Protein AF-A0A1S8C861-F1 (afdb_monomer_lite)

Sequence (171 aa):
MNSTSTRAERRAQRLEDPRFEWARTPAARRRLVAAMVVLLVAETACLVALETAPLAAVIAFGVIAVLFVFCLGSLKAGTSGVEELPAEVLDERQWQVRGEAYARAYRIGFGLLTALLALVALWLVLDWPNRARGWSPPRCCCPSTSGSCCRRWSPPARARCERRRCDQRPV

Structure (mmCIF, N/CA/C/O backbone):
data_AF-A0A1S8C861-F1
#
_entry.id   AF-A0A1S8C861-F1
#
loop_
_atom_site.group_PDB
_atom_site.id
_atom_site.type_symbol
_atom_site.label_atom_id
_atom_site.label_alt_id
_atom_site.label_comp_id
_atom_site.label_asym_id
_atom_site.label_entity_id
_atom_site.label_seq_id
_atom_site.pdbx_PDB_ins_code
_atom_site.Cartn_x
_atom_site.Cartn_y
_atom_site.Cartn_z
_atom_site.occupancy
_atom_site.B_iso_or_equiv
_atom_site.auth_seq_id
_atom_site.auth_comp_id
_atom_site.auth_asym_id
_atom_site.auth_atom_id
_atom_site.pdbx_PDB_model_num
ATOM 1 N N . MET A 1 1 ? -2.277 -3.754 43.650 1.00 44.94 1 MET A N 1
ATOM 2 C CA . MET A 1 1 ? -3.317 -2.733 43.395 1.00 44.94 1 MET A CA 1
ATOM 3 C C . MET A 1 1 ? -2.867 -1.801 42.266 1.00 44.94 1 MET A C 1
ATOM 5 O O . MET A 1 1 ? -1.964 -1.002 42.451 1.00 44.94 1 MET A O 1
ATOM 9 N N . ASN A 1 2 ? -3.471 -1.995 41.089 1.00 51.78 2 ASN A N 1
ATOM 10 C CA . ASN A 1 2 ? -3.958 -0.986 40.128 1.00 51.78 2 ASN A CA 1
ATOM 11 C C . ASN A 1 2 ? -3.010 0.036 39.457 1.00 51.78 2 ASN A C 1
ATOM 13 O O . ASN A 1 2 ? -3.432 1.155 39.185 1.00 51.78 2 ASN A O 1
ATOM 17 N N . SER A 1 3 ? -1.781 -0.321 39.072 1.00 56.06 3 SER A N 1
ATOM 18 C CA . SER A 1 3 ? -1.013 0.526 38.131 1.00 56.06 3 SER A CA 1
ATOM 19 C C . SER A 1 3 ? -1.413 0.317 36.658 1.00 56.06 3 SER A C 1
ATOM 21 O O . SER A 1 3 ? -1.314 1.245 35.855 1.00 56.06 3 SER A O 1
ATOM 23 N N . THR A 1 4 ? -1.920 -0.867 36.295 1.00 56.06 4 THR A N 1
ATOM 24 C CA . THR A 1 4 ? -2.295 -1.244 34.919 1.00 56.06 4 THR A CA 1
ATOM 25 C C . THR A 1 4 ? -3.510 -0.483 34.383 1.00 56.06 4 THR A C 1
ATOM 27 O O . THR A 1 4 ? -3.489 -0.085 33.216 1.00 56.06 4 THR A O 1
ATOM 30 N N . SER A 1 5 ? -4.524 -0.204 35.218 1.00 63.94 5 SER A N 1
ATOM 31 C CA . SER A 1 5 ? -5.736 0.511 34.779 1.00 63.94 5 SER A CA 1
ATOM 32 C C . SER A 1 5 ? -5.399 1.917 34.275 1.00 63.94 5 SER A C 1
ATOM 34 O O . SER A 1 5 ? -5.725 2.261 33.147 1.00 63.94 5 SER A O 1
ATOM 36 N N . THR A 1 6 ? -4.585 2.678 35.013 1.00 70.69 6 THR A N 1
ATOM 37 C CA . THR A 1 6 ? -4.249 4.071 34.653 1.00 70.69 6 THR A CA 1
ATOM 38 C C . THR A 1 6 ? -3.449 4.243 33.352 1.00 70.69 6 THR A C 1
ATOM 40 O O . THR A 1 6 ? -3.400 5.352 32.810 1.00 70.69 6 THR A O 1
ATOM 43 N N . ARG A 1 7 ? -2.785 3.196 32.839 1.00 71.81 7 ARG A N 1
ATOM 44 C CA . ARG A 1 7 ? -2.044 3.244 31.561 1.00 71.81 7 ARG A CA 1
ATOM 45 C C . ARG A 1 7 ? -2.919 2.814 30.386 1.00 71.81 7 ARG A C 1
ATOM 47 O O . ARG A 1 7 ? -2.848 3.442 29.331 1.00 71.81 7 ARG A O 1
ATOM 54 N N . ALA A 1 8 ? -3.739 1.782 30.583 1.00 68.62 8 ALA A N 1
ATOM 55 C CA . ALA A 1 8 ? -4.726 1.338 29.604 1.00 68.62 8 ALA A CA 1
ATOM 56 C C . ALA A 1 8 ? -5.785 2.425 29.361 1.00 68.62 8 ALA A C 1
ATOM 58 O O . ALA A 1 8 ? -6.092 2.745 28.219 1.00 68.62 8 ALA A O 1
ATOM 59 N N . GLU A 1 9 ? -6.239 3.082 30.423 1.00 71.62 9 GLU A N 1
ATOM 60 C CA . GLU A 1 9 ? -7.269 4.123 30.389 1.00 71.62 9 GLU A CA 1
ATOM 61 C C . GLU A 1 9 ? -6.763 5.419 29.733 1.00 71.62 9 GLU A C 1
ATOM 63 O O . GLU A 1 9 ? -7.438 6.001 28.888 1.00 71.62 9 GLU A O 1
ATOM 68 N N . ARG A 1 10 ? -5.498 5.800 29.977 1.00 72.75 10 ARG A N 1
ATOM 69 C CA . ARG A 1 10 ? -4.833 6.891 29.234 1.00 72.75 10 ARG A CA 1
ATOM 70 C C . ARG A 1 10 ? -4.643 6.587 27.745 1.00 72.75 10 ARG A C 1
ATOM 72 O O . ARG A 1 10 ? -4.644 7.508 26.931 1.00 72.75 10 ARG A O 1
ATOM 79 N N . ARG A 1 11 ? -4.461 5.316 27.371 1.00 69.44 11 ARG A N 1
ATOM 80 C CA . ARG A 1 11 ? -4.417 4.899 25.959 1.00 69.44 11 ARG A CA 1
ATOM 81 C C . ARG A 1 11 ? -5.806 4.878 25.331 1.00 69.44 11 ARG A C 1
ATOM 83 O O . ARG A 1 11 ? -5.931 5.333 24.200 1.00 69.44 11 ARG A O 1
ATOM 90 N N . ALA A 1 12 ? -6.824 4.425 26.060 1.00 68.25 12 ALA A N 1
ATOM 91 C CA . ALA A 1 12 ? -8.214 4.475 25.618 1.00 68.25 12 ALA A CA 1
ATOM 92 C C . ALA A 1 12 ? -8.655 5.923 25.344 1.00 68.25 12 ALA A C 1
ATOM 94 O O . ALA A 1 12 ? -9.187 6.199 24.276 1.00 68.25 12 ALA A O 1
ATOM 95 N N . GLN A 1 13 ? -8.292 6.871 26.215 1.00 69.44 13 GLN A N 1
ATOM 96 C CA . GLN A 1 13 ? -8.557 8.299 25.992 1.00 69.44 13 GLN A CA 1
ATOM 97 C C . GLN A 1 13 ? -7.834 8.873 24.762 1.00 69.44 13 GLN A C 1
ATOM 99 O O . GLN A 1 13 ? -8.406 9.682 24.041 1.00 69.44 13 GLN A O 1
ATOM 104 N N . ARG A 1 14 ? -6.596 8.444 24.464 1.00 67.94 14 ARG A N 1
ATOM 105 C CA . ARG A 1 14 ? -5.929 8.822 23.197 1.00 67.94 14 ARG A CA 1
ATOM 106 C C . ARG A 1 14 ? -6.584 8.185 21.972 1.00 67.94 14 ARG A C 1
ATOM 108 O O . ARG A 1 14 ? -6.474 8.730 20.879 1.00 67.94 14 ARG A O 1
ATOM 115 N N . LEU A 1 15 ? -7.227 7.032 22.136 1.00 65.25 15 LEU A N 1
ATOM 116 C CA . LEU A 1 15 ? -7.952 6.356 21.064 1.00 65.25 15 LEU A CA 1
ATOM 117 C C . LEU A 1 15 ? -9.308 7.023 20.761 1.00 65.25 15 LEU A C 1
ATOM 119 O O . LEU A 1 15 ? -9.840 6.854 19.665 1.00 65.25 15 LEU A O 1
ATOM 123 N N . GLU A 1 16 ? -9.842 7.794 21.709 1.00 68.81 16 GLU A N 1
ATOM 124 C CA . GLU A 1 16 ? -11.029 8.647 21.560 1.00 68.81 16 GLU A CA 1
ATOM 125 C C . GLU A 1 16 ? -10.708 10.058 21.041 1.00 68.81 16 GLU A C 1
ATOM 127 O O . GLU A 1 16 ? -11.596 10.903 20.975 1.00 68.81 16 GLU A O 1
ATOM 132 N N . ASP A 1 17 ? -9.462 10.333 20.640 1.00 72.62 17 ASP A N 1
ATOM 133 C CA . ASP A 1 17 ? -9.076 11.654 20.146 1.00 72.62 17 ASP A CA 1
ATOM 134 C C . ASP A 1 17 ? -9.842 11.982 18.839 1.00 72.62 17 ASP A C 1
ATOM 136 O O . ASP A 1 17 ? -9.662 11.288 17.823 1.00 72.62 17 ASP A O 1
ATOM 140 N N . PRO A 1 18 ? -10.688 13.036 18.818 1.00 75.00 18 PRO A N 1
ATOM 141 C CA . PRO A 1 18 ? -11.562 13.355 17.683 1.00 75.00 18 PRO A CA 1
ATOM 142 C C . PRO A 1 18 ? -10.783 13.629 16.390 1.00 75.00 18 PRO A C 1
ATOM 144 O O . PRO A 1 18 ? -11.304 13.494 15.282 1.00 75.00 18 PRO A O 1
ATOM 147 N N . ARG A 1 19 ? -9.486 13.935 16.507 1.00 70.81 19 ARG A N 1
ATOM 148 C CA . ARG A 1 19 ? -8.571 14.121 15.373 1.00 70.81 19 ARG A CA 1
ATOM 149 C C . ARG A 1 19 ? -8.414 12.887 14.486 1.00 70.81 19 ARG A C 1
ATOM 151 O O . ARG A 1 19 ? -7.998 13.048 13.341 1.00 70.81 19 ARG A O 1
ATOM 158 N N . PHE A 1 20 ? -8.743 11.686 14.967 1.00 69.25 20 PHE A N 1
ATOM 159 C CA . PHE A 1 20 ? -8.653 10.443 14.188 1.00 69.25 20 PHE A CA 1
ATOM 160 C C . PHE A 1 20 ? -10.012 9.855 13.789 1.00 69.25 20 PHE A C 1
ATOM 162 O O . PHE A 1 20 ? -10.053 8.815 13.125 1.00 69.25 20 PHE A O 1
ATOM 169 N N . GLU A 1 21 ? -11.130 10.514 14.111 1.00 75.19 21 GLU A N 1
ATOM 170 C CA . GLU A 1 21 ? -12.465 10.019 13.741 1.00 75.19 21 GLU A CA 1
ATOM 171 C C . GLU A 1 21 ? -12.635 9.855 12.228 1.00 75.19 21 GLU A C 1
ATOM 173 O O . GLU A 1 21 ? -13.239 8.882 11.764 1.00 75.19 21 GLU A O 1
ATOM 178 N N . TRP A 1 22 ? -12.022 10.742 11.439 1.00 76.06 22 TRP A N 1
ATOM 179 C CA . TRP A 1 22 ? -12.076 10.670 9.979 1.00 76.06 22 TRP A CA 1
ATOM 180 C C . TRP A 1 22 ? -11.510 9.345 9.441 1.00 76.06 22 TRP A C 1
ATOM 182 O O . TRP A 1 22 ? -12.078 8.776 8.507 1.00 76.06 22 TRP A O 1
ATOM 192 N N . ALA A 1 23 ? -10.463 8.798 10.071 1.00 70.50 23 ALA A N 1
ATOM 193 C CA . ALA A 1 23 ? -9.816 7.540 9.684 1.00 70.50 23 ALA A CA 1
ATOM 194 C C . ALA A 1 23 ? -10.579 6.282 10.157 1.00 70.50 23 ALA A C 1
ATOM 196 O O . ALA A 1 23 ? -10.289 5.160 9.719 1.00 70.50 23 ALA A O 1
ATOM 197 N N . ARG A 1 24 ? -11.577 6.445 11.035 1.00 72.38 24 ARG A N 1
ATOM 198 C CA . ARG A 1 24 ? -12.415 5.348 11.543 1.00 72.38 24 ARG A CA 1
ATOM 199 C C . ARG A 1 24 ? -13.501 4.930 10.552 1.00 72.38 24 ARG A C 1
ATOM 201 O O . ARG A 1 24 ? -13.945 3.783 10.585 1.00 72.38 24 ARG A O 1
ATOM 208 N N . THR A 1 25 ? -13.907 5.823 9.648 1.00 82.81 25 THR A N 1
ATOM 209 C CA . THR A 1 25 ? -14.970 5.521 8.683 1.00 82.81 25 THR A CA 1
ATOM 210 C C . THR A 1 25 ? -14.523 4.467 7.655 1.00 82.81 25 THR A C 1
ATOM 212 O O . THR A 1 25 ? -13.404 4.529 7.130 1.00 82.81 25 THR A O 1
ATOM 215 N N . PRO A 1 26 ? -15.390 3.498 7.295 1.00 82.31 26 PRO A N 1
ATOM 216 C CA . PRO A 1 26 ? -15.049 2.478 6.301 1.00 82.31 26 PRO A CA 1
ATOM 217 C C . PRO A 1 26 ? -14.761 3.096 4.926 1.00 82.31 26 PRO A C 1
ATOM 219 O O . PRO A 1 26 ? -13.942 2.573 4.171 1.00 82.31 26 PRO A O 1
ATOM 222 N N . ALA A 1 27 ? -15.387 4.234 4.614 1.00 85.44 27 ALA A N 1
ATOM 223 C CA . ALA A 1 27 ? -15.136 4.986 3.391 1.00 85.44 27 ALA A CA 1
ATOM 224 C C . ALA A 1 27 ? -13.722 5.590 3.362 1.00 85.44 27 ALA A C 1
ATOM 226 O O . ALA A 1 27 ? -13.029 5.436 2.357 1.00 85.44 27 ALA A O 1
ATOM 227 N N . ALA A 1 28 ? -13.260 6.221 4.448 1.00 85.62 28 ALA A N 1
ATOM 228 C CA . ALA A 1 28 ? -11.904 6.767 4.510 1.00 85.62 28 ALA A CA 1
ATOM 229 C 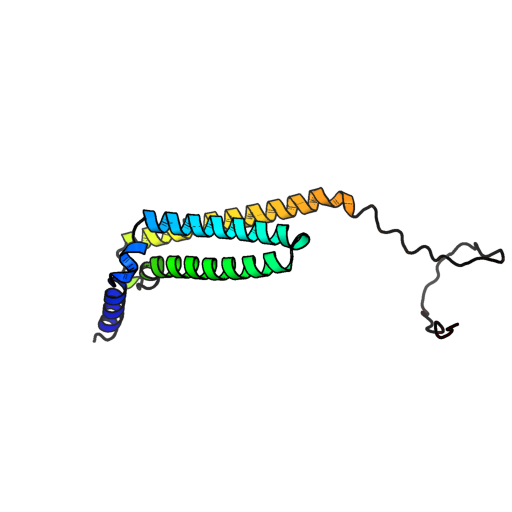C . ALA A 1 28 ? -10.844 5.668 4.411 1.00 85.62 28 ALA A C 1
ATOM 231 O O . ALA A 1 28 ? -9.883 5.816 3.660 1.00 85.62 28 ALA A O 1
ATOM 232 N N . ARG A 1 29 ? -11.058 4.522 5.071 1.00 84.50 29 ARG A N 1
ATOM 233 C CA . ARG A 1 29 ? -10.161 3.362 4.948 1.00 84.50 29 ARG A CA 1
ATOM 234 C C . ARG A 1 29 ? -10.064 2.864 3.507 1.00 84.50 29 ARG A C 1
ATOM 236 O O . ARG A 1 29 ? -8.962 2.650 3.014 1.00 84.50 29 ARG A O 1
ATOM 243 N N . ARG A 1 30 ? -11.195 2.744 2.801 1.00 89.25 30 ARG A N 1
ATOM 244 C CA . ARG A 1 30 ? -11.202 2.371 1.373 1.00 89.25 30 ARG A CA 1
ATOM 245 C C . ARG A 1 30 ? -10.475 3.399 0.508 1.00 89.25 30 ARG A C 1
ATOM 247 O O . ARG A 1 30 ? -9.734 3.003 -0.383 1.00 89.25 30 ARG A O 1
ATOM 254 N N . ARG A 1 31 ? -10.645 4.696 0.785 1.00 90.00 31 ARG A N 1
ATOM 255 C CA . ARG A 1 31 ? -9.929 5.770 0.075 1.00 90.00 31 ARG A CA 1
ATOM 256 C C . ARG A 1 31 ? -8.421 5.719 0.320 1.00 90.00 31 ARG A C 1
ATOM 258 O O . ARG A 1 31 ? -7.676 5.865 -0.637 1.00 90.00 31 ARG A O 1
ATOM 265 N N . LEU A 1 32 ? -7.974 5.464 1.551 1.00 87.94 32 LEU A N 1
ATOM 266 C CA . LEU A 1 32 ? -6.549 5.314 1.876 1.00 87.94 32 LEU A CA 1
ATOM 267 C C . LEU A 1 32 ? -5.931 4.099 1.178 1.00 87.94 32 LEU A C 1
ATOM 269 O O . LEU A 1 32 ? -4.850 4.207 0.607 1.00 87.94 32 LEU A O 1
ATOM 273 N N . VAL A 1 33 ? -6.632 2.963 1.166 1.00 89.56 33 VAL A N 1
ATOM 274 C CA . VAL A 1 33 ? -6.178 1.770 0.435 1.00 89.56 33 VAL A CA 1
ATOM 275 C C . VAL A 1 33 ? -6.120 2.046 -1.068 1.00 89.56 33 VAL A C 1
ATOM 277 O O . VAL A 1 33 ? -5.120 1.727 -1.704 1.00 89.56 33 VAL A O 1
ATOM 280 N N . ALA A 1 34 ? -7.144 2.689 -1.638 1.00 92.25 34 ALA A N 1
ATOM 281 C CA . ALA A 1 34 ? -7.135 3.081 -3.045 1.00 92.25 34 ALA A CA 1
ATOM 282 C C . ALA A 1 34 ? -5.979 4.045 -3.361 1.00 92.25 34 ALA A C 1
ATOM 284 O O . ALA A 1 34 ? -5.292 3.859 -4.360 1.00 92.25 34 ALA A O 1
ATOM 285 N N . ALA A 1 35 ? -5.712 5.020 -2.488 1.00 92.06 35 ALA A N 1
ATOM 286 C CA . ALA A 1 35 ? -4.582 5.933 -2.627 1.00 92.06 35 ALA A CA 1
ATOM 287 C C . ALA A 1 35 ? -3.236 5.190 -2.588 1.00 92.06 35 ALA A C 1
ATOM 289 O O . ALA A 1 35 ? -2.379 5.465 -3.421 1.00 92.06 35 ALA A O 1
ATOM 290 N N . MET A 1 36 ? -3.063 4.206 -1.695 1.00 90.56 36 MET A N 1
ATOM 291 C CA . MET A 1 36 ? -1.860 3.362 -1.678 1.00 90.56 36 MET A CA 1
ATOM 292 C C . MET A 1 36 ? -1.687 2.569 -2.975 1.00 90.56 36 MET A C 1
ATOM 294 O O . MET A 1 36 ? -0.579 2.502 -3.498 1.00 90.56 36 MET A O 1
ATOM 298 N N . VAL A 1 37 ? -2.766 1.994 -3.512 1.00 92.50 37 VAL A N 1
ATOM 299 C CA . VAL A 1 37 ? -2.717 1.270 -4.793 1.00 92.50 37 VAL A CA 1
ATOM 300 C C . VAL A 1 37 ? -2.318 2.211 -5.929 1.00 92.50 37 VAL A C 1
ATOM 302 O O . VAL A 1 37 ? -1.448 1.869 -6.724 1.00 92.50 37 VAL A O 1
ATOM 305 N N . VAL A 1 38 ? -2.898 3.411 -5.984 1.00 94.56 38 VAL A N 1
ATOM 306 C CA . VAL A 1 38 ? -2.544 4.426 -6.989 1.00 94.56 38 VAL A CA 1
ATOM 307 C C . VAL A 1 38 ? -1.081 4.853 -6.856 1.00 94.56 38 VAL A C 1
ATOM 309 O O . VAL A 1 38 ? -0.395 4.953 -7.869 1.00 94.56 38 VAL A O 1
ATOM 312 N N . LEU A 1 39 ? -0.585 5.053 -5.631 1.00 93.12 39 LEU A N 1
ATOM 313 C CA . LEU A 1 39 ? 0.819 5.389 -5.378 1.00 93.12 39 LEU A CA 1
ATOM 314 C C . LEU A 1 39 ? 1.764 4.278 -5.845 1.00 93.12 39 LEU A C 1
ATOM 316 O O . LEU A 1 39 ? 2.755 4.585 -6.495 1.00 93.12 39 LEU A O 1
ATOM 320 N N . LEU A 1 40 ? 1.434 3.007 -5.597 1.00 91.19 40 LEU A N 1
ATOM 321 C CA . LEU A 1 40 ? 2.222 1.865 -6.078 1.00 91.19 40 LEU A CA 1
ATOM 322 C C . LEU A 1 40 ? 2.256 1.800 -7.610 1.00 91.19 40 LEU A C 1
ATOM 324 O O . LEU A 1 40 ? 3.310 1.586 -8.203 1.00 91.19 40 LEU A O 1
ATOM 328 N N . VAL A 1 41 ? 1.122 2.034 -8.276 1.00 93.00 41 VAL A N 1
ATOM 329 C CA . VAL A 1 41 ? 1.082 2.095 -9.746 1.00 93.00 41 VAL A CA 1
ATOM 330 C C . VAL A 1 41 ? 1.922 3.270 -10.259 1.00 93.00 41 VAL A C 1
ATOM 332 O O . VAL A 1 41 ? 2.719 3.100 -11.181 1.00 93.00 41 VAL A O 1
ATOM 335 N N . ALA A 1 42 ? 1.811 4.445 -9.637 1.00 92.31 42 ALA A N 1
ATOM 336 C CA . ALA A 1 42 ? 2.609 5.616 -9.996 1.00 92.31 42 ALA A CA 1
ATOM 337 C C . ALA A 1 42 ? 4.118 5.386 -9.786 1.00 92.31 42 ALA A C 1
ATOM 339 O O . ALA A 1 42 ? 4.926 5.815 -10.610 1.00 92.31 42 ALA A O 1
ATOM 340 N N . GLU A 1 43 ? 4.497 4.670 -8.728 1.00 91.44 43 GLU A N 1
ATOM 341 C CA . GLU A 1 43 ? 5.877 4.263 -8.460 1.00 91.44 43 GLU A CA 1
ATOM 342 C C . GLU A 1 43 ? 6.408 3.357 -9.576 1.00 91.44 43 GLU A C 1
ATOM 344 O O . GLU A 1 43 ? 7.464 3.636 -10.148 1.00 91.44 43 GLU A O 1
ATOM 349 N N . THR A 1 44 ? 5.642 2.332 -9.970 1.00 89.62 44 THR A N 1
ATOM 350 C CA . THR A 1 44 ? 6.031 1.455 -11.087 1.00 89.62 44 THR A CA 1
ATOM 351 C C . THR A 1 44 ? 6.159 2.216 -12.408 1.00 89.62 44 THR A C 1
ATOM 353 O O . THR A 1 44 ? 7.094 1.968 -13.167 1.00 89.62 44 THR A O 1
ATOM 356 N N . ALA A 1 45 ? 5.287 3.197 -12.664 1.00 89.50 45 ALA A N 1
ATOM 357 C CA . ALA A 1 45 ? 5.387 4.055 -13.840 1.00 89.50 45 ALA A CA 1
ATOM 358 C C . ALA A 1 45 ? 6.646 4.941 -13.808 1.00 89.50 45 ALA A C 1
ATOM 360 O O . ALA A 1 45 ? 7.300 5.104 -14.839 1.00 89.50 45 ALA A O 1
ATOM 361 N N . CYS A 1 46 ? 7.031 5.465 -12.637 1.00 89.94 46 CYS A N 1
ATOM 362 C CA . CYS A 1 46 ? 8.284 6.214 -12.479 1.00 89.94 46 CYS A CA 1
ATOM 363 C C . CYS A 1 46 ? 9.515 5.352 -12.767 1.00 89.94 46 CYS A C 1
ATOM 365 O O . CYS A 1 46 ? 10.447 5.836 -13.406 1.00 89.94 46 CYS A O 1
ATOM 367 N N . LEU A 1 47 ? 9.514 4.083 -12.343 1.00 88.00 47 LEU A N 1
ATOM 368 C CA . LEU A 1 47 ? 10.618 3.164 -12.636 1.00 88.00 47 LEU A CA 1
ATOM 369 C C . LEU A 1 47 ? 10.782 2.932 -14.143 1.00 88.00 47 LEU A C 1
ATOM 371 O O . LEU A 1 47 ? 11.904 2.929 -14.635 1.00 88.00 47 LEU A O 1
ATOM 375 N N . VAL A 1 48 ? 9.680 2.814 -14.889 1.00 88.62 48 VAL A N 1
ATOM 376 C CA . VAL A 1 48 ? 9.725 2.704 -16.359 1.00 88.62 48 VAL A CA 1
ATOM 377 C C . VAL A 1 48 ? 10.198 4.012 -17.004 1.00 88.62 48 VAL A C 1
ATOM 379 O O . VAL A 1 48 ? 10.967 3.994 -17.963 1.00 88.62 48 VAL A O 1
ATOM 382 N N . ALA A 1 49 ? 9.775 5.161 -16.472 1.00 87.06 49 ALA A N 1
ATOM 383 C CA . ALA A 1 49 ? 10.159 6.474 -16.990 1.00 87.06 49 ALA A CA 1
ATOM 384 C C . ALA A 1 49 ? 11.633 6.840 -16.725 1.00 87.06 49 ALA A C 1
ATOM 386 O O . ALA A 1 49 ? 12.151 7.754 -17.378 1.00 87.06 49 ALA A O 1
ATOM 387 N N . LEU A 1 50 ? 12.313 6.131 -15.815 1.00 88.00 50 LEU A N 1
ATOM 388 C CA . LEU A 1 50 ? 13.705 6.379 -15.427 1.00 88.00 50 LEU A CA 1
ATOM 389 C C . LEU A 1 50 ? 14.668 6.340 -16.627 1.00 88.00 50 LEU A C 1
ATOM 391 O O . LEU A 1 50 ? 15.599 7.139 -16.680 1.00 88.00 50 LEU A O 1
ATOM 395 N N . GLU A 1 51 ? 14.386 5.487 -17.617 1.00 85.12 51 GLU A N 1
ATOM 396 C CA . GLU A 1 51 ? 15.157 5.358 -18.866 1.00 85.12 51 GLU A CA 1
ATOM 397 C C . GLU A 1 51 ? 15.033 6.587 -19.786 1.00 85.12 51 GLU A C 1
ATOM 399 O O . GLU A 1 51 ? 15.921 6.873 -20.585 1.00 85.12 51 GLU A O 1
ATOM 404 N N . THR A 1 52 ? 13.927 7.331 -19.687 1.00 88.56 52 THR A N 1
ATOM 405 C CA . THR A 1 52 ? 13.635 8.474 -20.574 1.00 88.56 52 THR A CA 1
ATOM 406 C C . THR A 1 52 ? 13.951 9.826 -19.941 1.00 88.56 52 THR A C 1
ATOM 408 O O . THR A 1 52 ? 14.389 10.744 -20.632 1.00 88.56 52 THR A O 1
ATOM 411 N N . ALA A 1 53 ? 13.732 9.970 -18.632 1.00 85.94 53 ALA A N 1
ATOM 412 C CA . ALA A 1 53 ? 13.859 11.240 -17.923 1.00 85.94 53 ALA A CA 1
ATOM 413 C C . ALA A 1 53 ? 14.316 11.016 -16.466 1.00 85.94 53 ALA A C 1
ATOM 415 O O . ALA A 1 53 ? 13.517 11.153 -15.534 1.00 85.94 53 ALA A O 1
ATOM 416 N N . PRO A 1 54 ? 15.606 10.708 -16.232 1.00 86.38 54 PRO A N 1
ATOM 417 C CA . PRO A 1 54 ? 16.085 10.218 -14.938 1.00 86.38 54 PRO A CA 1
ATOM 418 C C . PRO A 1 54 ? 15.909 11.238 -13.808 1.00 86.38 54 PRO A C 1
ATOM 420 O O . PRO A 1 54 ? 15.504 10.889 -12.704 1.00 86.38 54 PRO A O 1
ATOM 423 N N . LEU A 1 55 ? 16.157 12.522 -14.082 1.00 90.88 55 LEU A N 1
ATOM 424 C CA . LEU A 1 55 ? 16.114 13.564 -13.055 1.00 90.88 55 LEU A CA 1
ATOM 425 C C . LEU A 1 55 ? 14.675 13.860 -12.596 1.00 90.88 55 LEU A C 1
ATOM 427 O O . LEU A 1 55 ? 14.417 13.978 -11.401 1.00 90.88 55 LEU A O 1
ATOM 431 N N . ALA A 1 56 ? 13.725 13.903 -13.535 1.00 87.88 56 ALA A N 1
ATOM 432 C CA . ALA A 1 56 ? 12.306 14.068 -13.226 1.00 87.88 56 ALA A CA 1
ATOM 433 C C . ALA A 1 56 ? 11.734 12.834 -12.509 1.00 87.88 56 ALA A C 1
ATOM 435 O O . ALA A 1 56 ? 10.991 12.979 -11.538 1.00 87.88 56 ALA A O 1
ATOM 436 N N . ALA A 1 57 ? 12.125 11.631 -12.941 1.00 87.44 57 ALA A N 1
ATOM 437 C CA . ALA A 1 57 ? 11.696 10.378 -12.331 1.00 87.44 57 ALA A CA 1
ATOM 438 C C . ALA A 1 57 ? 12.173 10.247 -10.875 1.00 87.44 57 ALA A C 1
ATOM 440 O O . ALA A 1 57 ? 11.381 9.868 -10.017 1.00 87.44 57 ALA A O 1
ATOM 441 N N . VAL A 1 58 ? 13.417 10.629 -10.558 1.00 90.31 58 VAL A N 1
ATOM 442 C CA . VAL A 1 58 ? 13.931 10.601 -9.174 1.00 90.31 58 VAL A CA 1
ATOM 443 C C . VAL A 1 58 ? 13.172 11.572 -8.265 1.00 90.31 58 VAL A C 1
ATOM 445 O O . VAL A 1 58 ? 12.810 11.209 -7.145 1.00 90.31 58 VAL A O 1
ATOM 448 N N . ILE A 1 59 ? 12.887 12.791 -8.738 1.00 92.75 59 ILE A N 1
ATOM 449 C CA . ILE A 1 59 ? 12.108 13.771 -7.964 1.00 92.75 59 ILE A CA 1
ATOM 450 C C . ILE A 1 59 ? 10.686 13.248 -7.720 1.00 92.75 59 ILE A C 1
ATOM 452 O O . ILE A 1 59 ? 10.210 13.267 -6.583 1.00 92.75 59 ILE A O 1
ATOM 456 N N . ALA A 1 60 ? 10.024 12.741 -8.763 1.00 90.19 60 ALA A N 1
ATOM 457 C CA . ALA A 1 60 ? 8.683 12.172 -8.657 1.00 90.19 60 ALA A CA 1
ATOM 458 C C . ALA A 1 60 ? 8.649 10.974 -7.695 1.00 90.19 60 ALA A C 1
ATOM 460 O O . ALA A 1 60 ? 7.775 10.907 -6.831 1.00 90.19 60 ALA A O 1
ATOM 461 N N . PHE A 1 61 ? 9.641 10.085 -7.779 1.00 90.31 61 PHE A N 1
ATOM 462 C CA . PHE A 1 61 ? 9.798 8.951 -6.873 1.00 90.31 61 PHE A CA 1
ATOM 463 C C . PHE A 1 61 ? 9.926 9.404 -5.412 1.00 90.31 61 PHE A C 1
ATOM 465 O O . PHE A 1 61 ? 9.250 8.866 -4.538 1.00 90.31 61 PHE A O 1
ATOM 472 N N . GLY A 1 62 ? 10.721 10.447 -5.143 1.00 91.06 62 GLY A N 1
ATOM 473 C CA . GLY A 1 62 ? 10.847 11.026 -3.803 1.00 91.06 62 GLY A CA 1
ATOM 474 C C . GLY A 1 62 ? 9.517 11.540 -3.242 1.00 91.06 62 GLY A C 1
ATOM 475 O O . GLY A 1 62 ? 9.173 11.250 -2.096 1.00 91.06 62 GLY A O 1
ATOM 476 N N . VAL A 1 63 ? 8.730 12.253 -4.054 1.00 94.06 63 VAL A N 1
ATOM 477 C CA . VAL A 1 63 ? 7.402 12.751 -3.647 1.00 94.06 63 VAL A CA 1
ATOM 478 C C . VAL A 1 63 ? 6.432 11.596 -3.387 1.00 94.06 63 VAL A C 1
ATOM 480 O O . VAL A 1 63 ? 5.743 11.587 -2.364 1.00 94.06 63 VAL A O 1
ATOM 483 N N . ILE A 1 64 ? 6.402 10.600 -4.276 1.00 92.75 64 ILE A N 1
ATOM 484 C CA . ILE A 1 64 ? 5.564 9.403 -4.131 1.00 92.75 64 ILE A CA 1
ATOM 485 C C . ILE A 1 64 ? 5.923 8.652 -2.846 1.00 92.75 64 ILE A C 1
ATOM 487 O O . ILE A 1 64 ? 5.022 8.287 -2.093 1.00 92.75 64 ILE A O 1
ATOM 491 N N . ALA A 1 65 ? 7.213 8.491 -2.540 1.00 89.94 65 ALA A N 1
ATOM 492 C CA . ALA A 1 65 ? 7.672 7.823 -1.325 1.00 89.94 65 ALA A CA 1
ATOM 493 C C . ALA A 1 65 ? 7.192 8.539 -0.050 1.00 89.94 65 ALA A C 1
ATOM 495 O O . ALA A 1 65 ? 6.710 7.892 0.882 1.00 89.94 65 ALA A O 1
ATOM 496 N N . VAL A 1 66 ? 7.249 9.875 -0.009 1.00 93.88 66 VAL A N 1
ATOM 497 C CA . VAL A 1 66 ? 6.736 10.656 1.133 1.00 93.88 66 VAL A CA 1
ATOM 498 C C . VAL A 1 66 ? 5.225 10.468 1.293 1.00 93.88 66 VAL A C 1
ATOM 500 O O . VAL A 1 66 ? 4.747 10.205 2.401 1.00 93.88 66 VAL A O 1
ATOM 503 N N . LEU A 1 67 ? 4.467 10.545 0.195 1.00 91.56 67 LEU A N 1
ATOM 504 C CA . LEU A 1 67 ? 3.017 10.313 0.208 1.00 91.56 67 LEU A CA 1
ATOM 505 C C . LEU A 1 67 ? 2.668 8.884 0.639 1.00 91.56 67 LEU A C 1
ATOM 507 O O . LEU A 1 67 ? 1.701 8.678 1.378 1.00 91.56 67 LEU A O 1
ATOM 511 N N . PHE A 1 68 ? 3.469 7.905 0.224 1.00 89.94 68 PHE A N 1
ATOM 512 C CA . PHE A 1 68 ? 3.317 6.508 0.607 1.00 89.94 68 PHE A CA 1
ATOM 513 C C . PHE A 1 68 ? 3.508 6.313 2.113 1.00 89.94 68 PHE A C 1
ATOM 515 O O . PHE A 1 68 ? 2.645 5.723 2.767 1.00 89.94 68 PHE A O 1
ATOM 522 N N . VAL A 1 69 ? 4.579 6.871 2.690 1.00 90.31 69 VAL A N 1
ATOM 523 C CA . VAL A 1 69 ? 4.829 6.827 4.141 1.00 90.31 69 VAL A CA 1
ATOM 524 C C . VAL A 1 69 ? 3.694 7.505 4.911 1.00 90.31 69 VAL A C 1
ATOM 526 O O . VAL A 1 69 ? 3.242 6.974 5.927 1.00 90.31 69 VAL A O 1
ATOM 529 N N . PHE A 1 70 ? 3.180 8.632 4.417 1.00 89.31 70 PHE A N 1
ATOM 530 C CA . PHE A 1 70 ? 2.050 9.322 5.042 1.00 89.31 70 PHE A CA 1
ATOM 531 C C . PHE A 1 70 ? 0.756 8.490 5.009 1.00 89.31 70 PHE A C 1
ATOM 533 O O . PHE A 1 70 ? 0.057 8.380 6.024 1.00 89.31 70 PHE A O 1
ATOM 540 N N . CYS A 1 71 ? 0.448 7.856 3.873 1.00 88.38 71 CYS A N 1
ATOM 541 C CA . CYS A 1 71 ? -0.703 6.958 3.748 1.00 88.38 71 CYS A CA 1
ATOM 542 C C . CYS A 1 71 ? -0.568 5.746 4.674 1.00 88.38 71 CYS A C 1
ATOM 544 O O . CYS A 1 71 ? -1.519 5.405 5.381 1.00 88.38 71 CYS A O 1
ATOM 546 N N . LEU A 1 72 ? 0.620 5.139 4.726 1.00 87.19 72 LEU A N 1
ATOM 547 C CA . LEU A 1 72 ? 0.911 4.004 5.596 1.00 87.19 72 LEU A CA 1
ATOM 548 C C . LEU A 1 72 ? 0.797 4.386 7.078 1.00 87.19 72 LEU A C 1
ATOM 550 O O . LEU A 1 72 ? 0.189 3.654 7.857 1.00 87.19 72 LEU A O 1
ATOM 554 N N . GLY A 1 73 ? 1.328 5.549 7.463 1.00 86.12 73 GLY A N 1
ATOM 555 C CA . GLY A 1 73 ? 1.218 6.085 8.819 1.00 86.12 73 GLY A CA 1
ATOM 556 C C . GLY A 1 73 ? -0.233 6.334 9.229 1.00 86.12 73 GLY A C 1
ATOM 557 O O . GLY A 1 73 ? -0.638 5.942 10.322 1.00 86.12 73 GLY A O 1
ATOM 558 N N . SER A 1 74 ? -1.039 6.897 8.327 1.00 85.25 74 SER A N 1
ATOM 559 C CA . SER A 1 74 ? -2.474 7.127 8.550 1.00 85.25 74 SER A CA 1
ATOM 560 C C . SER A 1 74 ? -3.251 5.816 8.692 1.00 85.25 74 SER A C 1
ATOM 562 O O . SER A 1 74 ? -4.105 5.684 9.570 1.00 85.25 74 SER A O 1
ATOM 564 N N . LEU A 1 75 ? -2.927 4.820 7.862 1.00 85.12 75 LEU A N 1
ATOM 565 C CA . LEU A 1 75 ? -3.530 3.492 7.938 1.00 85.12 75 LEU A CA 1
ATOM 566 C C . LEU A 1 75 ? -3.178 2.807 9.266 1.00 85.12 75 LEU A C 1
ATOM 568 O O . LEU A 1 75 ? -4.070 2.307 9.949 1.00 85.12 75 LEU A O 1
ATOM 572 N N . LYS A 1 76 ? -1.897 2.855 9.656 1.00 83.94 76 LYS A N 1
ATOM 573 C CA . LYS A 1 76 ? -1.393 2.286 10.911 1.00 83.94 76 LYS A CA 1
ATOM 574 C C . LYS A 1 76 ? -2.016 2.970 12.125 1.00 83.94 76 LYS A C 1
ATOM 576 O O . LYS A 1 76 ? -2.475 2.280 13.022 1.00 83.94 76 LYS A O 1
ATOM 581 N N . ALA A 1 77 ? -2.122 4.298 12.134 1.00 79.81 77 ALA A N 1
ATOM 582 C CA . ALA A 1 77 ? -2.814 5.028 13.198 1.00 79.81 77 ALA A CA 1
ATOM 583 C C . ALA A 1 77 ? -4.283 4.584 13.332 1.00 79.81 77 ALA A C 1
ATOM 585 O O . ALA A 1 77 ? -4.786 4.416 14.442 1.00 79.81 77 ALA A O 1
ATOM 586 N N . GLY A 1 78 ? -4.951 4.304 12.207 1.00 75.31 78 GLY A N 1
ATOM 587 C CA . GLY A 1 78 ? -6.316 3.779 12.184 1.00 75.31 78 GLY A CA 1
ATOM 588 C C . GLY A 1 78 ? -6.468 2.335 12.687 1.00 75.31 78 GLY A C 1
ATOM 589 O O . GLY A 1 78 ? -7.590 1.944 13.028 1.00 75.31 78 GLY A O 1
ATOM 590 N N . THR A 1 79 ? -5.388 1.544 12.733 1.00 75.81 79 THR A N 1
ATOM 591 C CA . THR A 1 79 ? -5.393 0.133 13.174 1.00 75.81 79 THR A CA 1
ATOM 592 C C . THR A 1 79 ? -4.702 -0.104 14.518 1.00 75.81 79 THR A C 1
ATOM 594 O O . THR A 1 79 ? -5.065 -1.058 15.204 1.00 75.81 79 THR A O 1
ATOM 597 N N . SER A 1 80 ? -3.779 0.766 14.945 1.00 71.25 80 SER A N 1
ATOM 598 C CA . SER A 1 80 ? -3.035 0.665 16.214 1.00 71.25 80 SER A CA 1
ATOM 599 C C . SER A 1 80 ? -3.946 0.527 17.434 1.00 71.25 80 SER A C 1
ATOM 601 O O . SER A 1 80 ? -3.624 -0.207 18.363 1.00 71.25 80 SER A 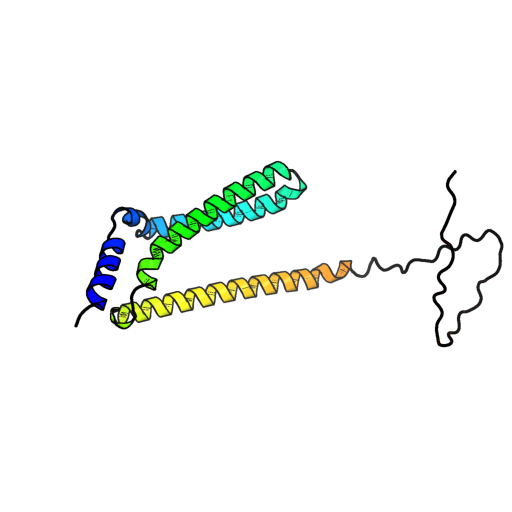O 1
ATOM 603 N N . GLY A 1 81 ? -5.130 1.144 17.403 1.00 68.94 81 GLY A N 1
ATOM 604 C CA . GLY A 1 81 ? -6.123 1.004 18.469 1.00 68.94 81 GLY A CA 1
ATOM 605 C C . GLY A 1 81 ? -6.630 -0.419 18.698 1.00 68.94 81 GLY A C 1
ATOM 606 O O . GLY A 1 81 ? -7.036 -0.742 19.804 1.00 68.94 81 GLY A O 1
ATOM 607 N N . VAL A 1 82 ? -6.606 -1.276 17.676 1.00 68.19 82 VAL A N 1
ATOM 608 C CA . VAL A 1 82 ? -7.022 -2.684 17.789 1.00 68.19 82 VAL A CA 1
ATOM 609 C C . VAL A 1 82 ? -5.834 -3.574 18.146 1.00 68.19 82 VAL A C 1
ATOM 611 O O . VAL A 1 82 ? -6.003 -4.615 18.779 1.00 68.19 82 VAL A O 1
ATOM 614 N N . GLU A 1 83 ? -4.623 -3.178 17.749 1.00 69.69 83 GLU A N 1
ATOM 615 C CA . GLU A 1 83 ? -3.432 -3.999 17.956 1.00 69.69 83 GLU A CA 1
ATOM 616 C C . GLU A 1 83 ? -2.849 -3.890 19.365 1.00 69.69 83 GLU A C 1
ATOM 618 O O . GLU A 1 83 ? -2.313 -4.878 19.869 1.00 69.69 83 GLU A O 1
ATOM 623 N N . GLU A 1 84 ? -2.975 -2.716 19.989 1.00 72.38 84 GLU A N 1
ATOM 624 C CA . GLU A 1 84 ? -2.331 -2.381 21.263 1.00 72.38 84 GLU A CA 1
ATOM 625 C C . GLU A 1 84 ? -3.150 -2.737 22.513 1.00 72.38 84 GLU A C 1
ATOM 627 O O . GLU A 1 84 ? -2.627 -2.606 23.625 1.00 72.38 84 GLU A O 1
ATOM 632 N N . LEU A 1 85 ? -4.409 -3.176 22.369 1.00 74.25 85 LEU A N 1
ATOM 633 C CA . LEU A 1 85 ? -5.180 -3.645 23.521 1.00 74.25 85 LEU A CA 1
ATOM 634 C C . LEU A 1 85 ? -4.733 -5.065 23.932 1.00 74.25 85 LEU A C 1
ATOM 636 O O . LEU A 1 85 ? -4.643 -5.944 23.065 1.00 74.25 85 LEU A O 1
ATOM 640 N N . PRO A 1 86 ? -4.467 -5.301 25.234 1.00 76.81 86 PRO A N 1
ATOM 641 C CA . PRO A 1 86 ? -4.131 -6.625 25.748 1.00 76.81 86 PRO A CA 1
ATOM 642 C C . PRO A 1 86 ? -5.279 -7.610 25.524 1.00 76.81 86 PRO A C 1
ATOM 644 O O . PRO A 1 86 ? -6.448 -7.230 25.609 1.00 76.81 86 PRO A O 1
ATOM 647 N N . ALA A 1 87 ? -4.949 -8.883 25.289 1.00 78.69 87 ALA A N 1
ATOM 648 C CA . ALA A 1 87 ? -5.947 -9.931 25.075 1.00 78.69 87 ALA A CA 1
ATOM 649 C C . ALA A 1 87 ? -6.877 -10.101 26.288 1.00 78.69 87 ALA A C 1
ATOM 651 O O . ALA A 1 87 ? -8.033 -10.460 26.111 1.00 78.69 87 ALA A O 1
ATOM 652 N N . GLU A 1 88 ? -6.405 -9.769 27.496 1.00 81.44 88 GLU A N 1
ATOM 653 C CA . GLU A 1 88 ? -7.204 -9.860 28.727 1.00 81.44 88 GLU A CA 1
ATOM 654 C C . GLU A 1 88 ? -8.395 -8.884 28.778 1.00 81.44 88 GLU A C 1
ATOM 656 O O . GLU A 1 88 ? -9.289 -9.058 29.603 1.00 81.44 88 GLU A O 1
ATOM 661 N N . VAL A 1 89 ? -8.390 -7.836 27.945 1.00 81.38 89 VAL A N 1
ATOM 662 C CA . VAL A 1 89 ? -9.418 -6.776 27.937 1.00 81.38 89 VAL A CA 1
ATOM 663 C C . VAL A 1 89 ? -10.348 -6.880 26.724 1.00 81.38 89 VAL A C 1
ATOM 665 O O . VAL A 1 89 ? -11.336 -6.150 26.648 1.00 81.38 89 VAL A O 1
ATOM 668 N N . LEU A 1 90 ? -10.028 -7.749 25.758 1.00 80.38 90 LEU A N 1
ATOM 669 C CA . LEU A 1 90 ? -10.877 -7.992 24.596 1.00 80.38 90 LEU A CA 1
ATOM 670 C C . LEU A 1 90 ? -11.965 -9.000 24.956 1.00 80.38 90 LEU A C 1
ATOM 672 O O . LEU A 1 90 ? -11.697 -10.045 25.539 1.00 80.38 90 LEU A O 1
ATOM 676 N N . ASP A 1 91 ? -13.187 -8.706 24.530 1.00 88.06 91 ASP A N 1
ATOM 677 C CA . ASP A 1 91 ? -14.268 -9.686 24.541 1.00 88.06 91 ASP A CA 1
ATOM 678 C C . ASP A 1 91 ? -13.936 -10.851 23.586 1.00 88.06 91 ASP A C 1
ATOM 680 O O . ASP A 1 91 ? -13.289 -10.651 22.547 1.00 88.06 91 ASP A O 1
ATOM 684 N N . GLU A 1 92 ? -14.417 -12.057 23.888 1.00 89.88 92 GLU A N 1
ATOM 685 C CA . GLU A 1 92 ? -14.129 -13.288 23.128 1.00 89.88 92 GLU A CA 1
ATOM 686 C C . GLU A 1 92 ? -14.450 -13.106 21.632 1.00 89.88 92 GLU A C 1
ATOM 688 O O . GLU A 1 92 ? -13.701 -13.507 20.736 1.00 89.88 92 GLU A O 1
ATOM 693 N N . ARG A 1 93 ? -15.532 -12.374 21.341 1.00 86.56 93 ARG A N 1
ATOM 694 C CA . ARG A 1 93 ? -15.942 -12.041 19.973 1.00 86.56 93 ARG A CA 1
ATOM 695 C C . ARG A 1 93 ? -14.930 -11.152 19.240 1.00 86.56 93 ARG A C 1
ATOM 697 O O . ARG A 1 93 ? -14.706 -11.333 18.043 1.00 86.56 93 ARG A O 1
ATOM 704 N N . GLN A 1 94 ? -14.331 -10.173 19.919 1.00 84.62 94 GLN A N 1
ATOM 705 C CA . GLN A 1 94 ? -13.338 -9.278 19.311 1.00 84.62 94 GLN A CA 1
ATOM 706 C C . GLN A 1 94 ? -12.041 -10.026 19.002 1.00 84.62 94 GLN A C 1
ATOM 708 O O . GLN A 1 94 ? -11.406 -9.762 17.975 1.00 84.62 94 GLN A O 1
ATOM 713 N N . TRP A 1 95 ? -11.678 -10.988 19.852 1.00 86.31 95 TRP A N 1
ATOM 714 C CA . TRP A 1 95 ? -10.518 -11.838 19.627 1.00 86.31 95 TRP A CA 1
ATOM 715 C C . TRP A 1 95 ? -10.678 -12.710 18.374 1.00 86.31 95 TRP A C 1
ATOM 717 O O . TRP A 1 95 ? -9.783 -12.726 17.523 1.00 86.31 95 TRP A O 1
ATOM 727 N N . GLN A 1 96 ? -11.847 -13.333 18.188 1.00 90.69 96 GLN A N 1
ATOM 728 C CA . GLN A 1 96 ? -12.150 -14.128 16.991 1.00 90.69 96 GLN A CA 1
ATOM 729 C C . GLN A 1 96 ? -12.090 -13.297 15.702 1.00 90.69 96 GLN A C 1
ATOM 731 O O . GLN A 1 96 ? -11.405 -13.677 14.750 1.00 90.69 96 GLN A O 1
ATOM 736 N N . VAL A 1 97 ? -12.723 -12.118 15.683 1.00 89.00 97 VAL A N 1
ATOM 737 C CA . VAL A 1 97 ? -12.703 -11.223 14.510 1.00 89.00 97 VAL A CA 1
ATOM 738 C C . VAL A 1 97 ? -11.274 -10.785 14.164 1.00 89.00 97 VAL A C 1
ATOM 740 O O . VAL A 1 97 ? -10.907 -10.725 12.987 1.00 89.00 97 VAL A O 1
ATOM 743 N N . ARG A 1 98 ? -10.439 -10.511 15.176 1.00 86.69 98 ARG A N 1
ATOM 744 C CA . ARG A 1 98 ? -9.022 -10.173 14.980 1.00 86.69 98 ARG A CA 1
ATOM 745 C C . ARG A 1 98 ? -8.247 -11.347 14.372 1.00 86.69 98 ARG A C 1
ATOM 747 O O . ARG A 1 98 ? -7.481 -11.143 13.429 1.00 86.69 98 ARG A O 1
ATOM 754 N N . GLY A 1 99 ? -8.478 -12.566 14.860 1.00 89.25 99 GLY A N 1
ATOM 755 C CA . GLY A 1 99 ? -7.875 -13.787 14.319 1.00 89.25 99 GLY A CA 1
ATOM 756 C C . GLY A 1 99 ? -8.244 -14.036 12.855 1.00 89.25 99 GLY A C 1
ATOM 757 O O . GLY A 1 99 ? -7.364 -14.268 12.023 1.00 89.25 99 GLY A O 1
ATOM 758 N N . GLU A 1 100 ? -9.526 -13.910 12.508 1.00 92.25 100 GLU A N 1
ATOM 759 C CA . GLU A 1 100 ? -9.999 -14.053 11.126 1.00 92.25 100 GLU A CA 1
ATOM 760 C C . GLU A 1 100 ? -9.400 -13.001 10.188 1.00 92.25 100 GLU A C 1
ATOM 762 O O . GLU A 1 100 ? -9.013 -13.321 9.057 1.00 92.25 100 GLU A O 1
ATOM 767 N N . ALA A 1 101 ? -9.295 -11.751 10.650 1.00 88.25 101 ALA A N 1
ATOM 768 C CA . ALA A 1 101 ? -8.701 -10.667 9.879 1.00 88.25 101 ALA A CA 1
ATOM 769 C C . ALA A 1 101 ? -7.219 -10.935 9.573 1.00 88.25 101 ALA A C 1
ATOM 771 O O . ALA A 1 101 ? -6.816 -10.827 8.411 1.00 88.25 101 ALA A O 1
ATOM 772 N N . TYR A 1 102 ? -6.425 -11.351 10.568 1.00 87.25 102 TYR A N 1
ATOM 773 C CA . TYR A 1 102 ? -5.025 -11.722 10.340 1.00 87.25 102 TYR A CA 1
ATOM 774 C C . TYR A 1 102 ? -4.902 -12.940 9.432 1.00 87.25 102 TYR A C 1
ATOM 776 O O . TYR A 1 102 ? -4.138 -12.901 8.470 1.00 87.25 102 TYR A O 1
ATOM 784 N N . ALA A 1 103 ? -5.682 -13.996 9.670 1.00 92.50 103 ALA A N 1
ATOM 785 C CA . ALA A 1 103 ? -5.661 -15.185 8.823 1.00 92.50 103 ALA A CA 1
ATOM 786 C C . ALA A 1 103 ? -5.977 -14.839 7.359 1.00 92.50 103 ALA A C 1
ATOM 788 O O . ALA A 1 103 ? -5.304 -15.318 6.444 1.00 92.50 103 ALA A O 1
ATOM 789 N N . ARG A 1 104 ? -6.962 -13.965 7.120 1.00 93.62 104 ARG A N 1
ATOM 790 C CA . ARG A 1 104 ? -7.298 -13.480 5.776 1.00 93.62 104 ARG A CA 1
ATOM 791 C C . ARG A 1 104 ? -6.160 -12.657 5.171 1.00 93.62 104 ARG A C 1
ATOM 793 O O . ARG A 1 104 ? -5.810 -12.896 4.018 1.00 93.62 104 ARG A O 1
ATOM 800 N N . ALA A 1 105 ? -5.564 -11.739 5.931 1.00 86.75 105 ALA A N 1
ATOM 801 C CA . ALA A 1 105 ? -4.430 -10.939 5.472 1.00 86.75 105 ALA A CA 1
ATOM 802 C C . ALA A 1 105 ? -3.226 -11.817 5.092 1.00 86.75 105 ALA A C 1
ATOM 804 O O . ALA A 1 105 ? -2.667 -11.642 4.012 1.00 86.75 105 ALA A O 1
ATOM 805 N N . TYR A 1 106 ? -2.884 -12.814 5.913 1.00 91.19 106 TYR A N 1
ATOM 806 C CA . TYR A 1 106 ? -1.810 -13.764 5.617 1.00 91.19 106 TYR A CA 1
ATOM 807 C C . TYR A 1 106 ? -2.099 -14.603 4.375 1.00 91.19 106 TYR A C 1
ATOM 809 O O . TYR A 1 106 ? -1.208 -14.772 3.549 1.00 91.19 106 TYR A O 1
ATOM 817 N N . ARG A 1 107 ? -3.332 -15.092 4.193 1.00 94.38 107 ARG A N 1
ATOM 818 C CA . ARG A 1 107 ?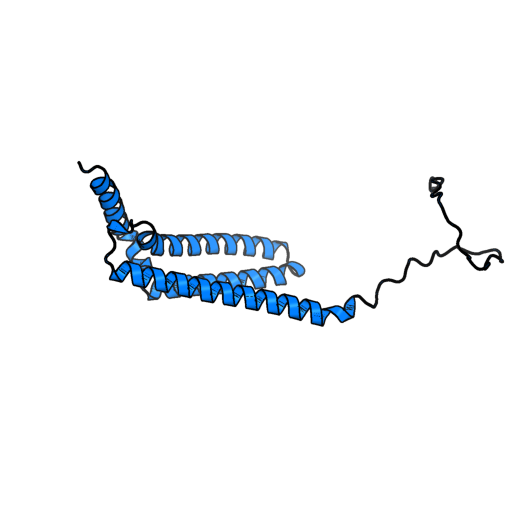 -3.708 -15.841 2.981 1.00 94.38 107 ARG A CA 1
ATOM 819 C C . ARG A 1 107 ? -3.568 -14.992 1.721 1.00 94.38 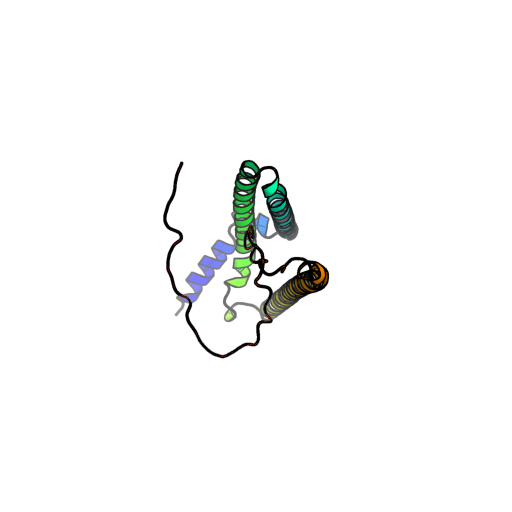107 ARG A C 1
ATOM 821 O O . ARG A 1 107 ? -3.022 -15.471 0.734 1.00 94.38 107 ARG A O 1
ATOM 828 N N . ILE A 1 108 ? -4.028 -13.740 1.761 1.00 91.62 108 ILE A N 1
ATOM 829 C CA . ILE A 1 108 ? -3.899 -12.809 0.630 1.00 91.62 108 ILE A CA 1
ATOM 830 C C . ILE A 1 108 ? -2.422 -12.500 0.370 1.00 91.62 108 ILE A C 1
ATOM 832 O O . ILE A 1 108 ? -1.975 -12.605 -0.767 1.00 91.62 108 ILE A O 1
ATOM 836 N N . GLY A 1 109 ? -1.653 -12.172 1.412 1.00 83.25 109 GLY A N 1
ATOM 837 C CA . GLY A 1 109 ? -0.227 -11.868 1.293 1.00 83.25 109 GLY A CA 1
ATOM 838 C C . GLY A 1 109 ? 0.581 -13.046 0.749 1.00 83.25 109 GLY A C 1
ATOM 839 O O . GLY A 1 109 ? 1.370 -12.878 -0.176 1.00 83.25 109 GLY A O 1
ATOM 840 N N . PHE A 1 110 ? 0.333 -14.253 1.257 1.00 91.50 110 PHE A N 1
ATOM 841 C CA . PHE A 1 110 ? 0.962 -15.474 0.763 1.00 91.50 110 PHE A CA 1
ATOM 842 C C . PHE A 1 110 ? 0.543 -15.787 -0.681 1.00 91.50 110 PHE A C 1
ATOM 844 O O . PHE A 1 110 ? 1.389 -16.135 -1.501 1.00 91.50 110 PHE A O 1
ATOM 851 N N . GLY A 1 111 ? -0.735 -15.604 -1.025 1.00 93.94 111 GLY A N 1
ATOM 852 C CA . GLY A 1 111 ? -1.241 -15.746 -2.393 1.00 93.94 111 GLY A CA 1
ATOM 853 C C . GLY A 1 111 ? -0.585 -14.773 -3.378 1.00 93.94 111 GLY A C 1
ATOM 854 O O . GLY A 1 111 ? -0.164 -15.176 -4.457 1.00 93.94 111 GLY A O 1
ATOM 855 N N . LEU A 1 112 ? -0.426 -13.504 -2.995 1.00 90.62 112 LEU A N 1
ATOM 856 C CA . LEU A 1 112 ? 0.255 -12.499 -3.817 1.00 90.62 112 LEU A CA 1
ATOM 857 C C . LEU A 1 112 ? 1.749 -12.800 -3.968 1.00 90.62 112 LEU A C 1
ATOM 859 O O . LEU A 1 112 ? 2.276 -12.715 -5.074 1.00 90.62 112 LEU A O 1
ATOM 863 N N . LEU A 1 113 ? 2.426 -13.190 -2.883 1.00 89.31 113 LEU A N 1
ATOM 864 C CA . LEU A 1 113 ? 3.841 -13.562 -2.921 1.00 89.31 113 LEU A CA 1
ATOM 865 C C . LEU A 1 113 ? 4.073 -14.783 -3.818 1.00 89.31 113 LEU A C 1
ATOM 867 O O . LEU A 1 113 ? 4.983 -14.783 -4.642 1.00 89.31 113 LEU A O 1
ATOM 871 N N . THR A 1 114 ? 3.241 -15.816 -3.680 1.00 94.75 114 THR A N 1
ATOM 872 C CA . THR A 1 114 ? 3.324 -17.021 -4.517 1.00 94.75 114 THR A CA 1
ATOM 873 C C . THR A 1 114 ? 3.012 -16.719 -5.980 1.00 94.75 114 THR A C 1
ATOM 875 O O . THR A 1 114 ? 3.740 -17.192 -6.849 1.00 94.75 114 THR A O 1
ATOM 878 N N . ALA A 1 115 ? 2.012 -15.882 -6.269 1.00 94.06 115 ALA A N 1
ATOM 879 C CA . ALA A 1 115 ? 1.723 -15.425 -7.628 1.00 94.06 115 ALA A CA 1
ATOM 880 C C . ALA A 1 115 ? 2.892 -14.630 -8.236 1.00 94.06 115 ALA A C 1
ATOM 882 O O . ALA A 1 115 ? 3.260 -14.869 -9.385 1.00 94.06 115 ALA A O 1
ATOM 883 N N . LEU A 1 116 ? 3.516 -13.734 -7.463 1.00 92.19 116 LEU A N 1
ATOM 884 C CA . LEU A 1 116 ? 4.704 -12.994 -7.889 1.00 92.19 116 LEU A CA 1
ATOM 885 C C . LEU A 1 116 ? 5.872 -13.942 -8.193 1.00 92.19 116 LEU A C 1
ATOM 887 O O . LEU A 1 116 ? 6.489 -13.833 -9.250 1.00 92.19 116 LEU A O 1
ATOM 891 N N . LEU A 1 117 ? 6.154 -14.897 -7.302 1.00 94.00 117 LEU A N 1
ATOM 892 C CA . LEU A 1 117 ? 7.201 -15.901 -7.514 1.00 94.00 117 LEU A CA 1
ATOM 893 C C . LEU A 1 117 ? 6.920 -16.766 -8.748 1.00 94.00 117 LEU A C 1
ATOM 895 O O . LEU A 1 117 ? 7.839 -17.034 -9.518 1.00 94.00 117 LEU A O 1
ATOM 899 N N . ALA A 1 118 ? 5.666 -17.163 -8.969 1.00 94.56 118 ALA A N 1
ATOM 900 C CA . ALA A 1 118 ? 5.261 -17.910 -10.155 1.00 94.56 118 ALA A CA 1
ATOM 901 C C . ALA A 1 118 ? 5.444 -17.087 -11.438 1.00 94.56 118 ALA A C 1
ATOM 903 O O . ALA A 1 118 ? 5.937 -17.619 -12.429 1.00 94.56 118 ALA A O 1
ATOM 904 N N . LEU A 1 119 ? 5.111 -15.793 -11.417 1.00 93.62 119 LEU A N 1
ATOM 905 C CA . LEU A 1 119 ? 5.322 -14.885 -12.545 1.00 93.62 119 LEU A CA 1
ATOM 906 C C . LEU A 1 119 ? 6.815 -14.716 -12.861 1.00 93.62 119 LEU A C 1
ATOM 908 O O . LEU A 1 119 ? 7.206 -14.809 -14.022 1.00 93.62 119 LEU A O 1
ATOM 912 N N . VAL A 1 120 ? 7.656 -14.526 -11.840 1.00 89.94 120 VAL A N 1
ATOM 913 C CA . VAL A 1 120 ? 9.118 -14.441 -12.001 1.00 89.94 120 VAL A CA 1
ATOM 914 C C . VAL A 1 120 ? 9.687 -15.758 -12.529 1.00 89.94 120 VAL A C 1
ATOM 916 O O . VAL A 1 120 ? 10.491 -15.744 -13.457 1.00 89.94 120 VAL A O 1
ATOM 919 N N . ALA A 1 121 ? 9.258 -16.900 -11.987 1.00 92.25 121 ALA A N 1
ATOM 920 C CA . ALA A 1 121 ? 9.682 -18.213 -12.467 1.00 92.25 121 ALA A CA 1
ATOM 921 C C . ALA A 1 121 ? 9.261 -18.445 -13.927 1.00 92.25 121 ALA A C 1
ATOM 923 O O . ALA A 1 121 ? 10.079 -18.877 -14.736 1.00 92.25 121 ALA A O 1
ATOM 924 N N . LEU A 1 122 ? 8.018 -18.104 -14.281 1.00 93.38 122 LEU A N 1
ATOM 925 C CA . LEU A 1 122 ? 7.513 -18.175 -15.650 1.00 93.38 122 LEU A CA 1
ATOM 926 C C . LEU A 1 122 ? 8.337 -17.287 -16.584 1.00 93.38 122 LEU A C 1
ATOM 928 O O . LEU A 1 122 ? 8.761 -17.748 -17.639 1.00 93.38 122 LEU A O 1
ATOM 932 N N . TRP A 1 123 ? 8.609 -16.044 -16.186 1.00 89.56 123 TRP A N 1
ATOM 933 C CA . TRP A 1 123 ? 9.442 -15.126 -16.955 1.00 89.56 123 TRP A CA 1
ATOM 934 C C . TRP A 1 123 ? 10.852 -15.690 -17.169 1.00 89.56 123 TRP A C 1
ATOM 936 O O . TRP A 1 123 ? 11.318 -15.729 -18.300 1.00 89.56 123 TRP A O 1
ATOM 946 N N . LEU A 1 124 ? 11.496 -16.234 -16.132 1.00 88.56 124 LEU A N 1
ATOM 947 C CA . LEU A 1 124 ? 12.822 -16.860 -16.246 1.00 88.56 124 LEU A CA 1
ATOM 948 C C . LEU A 1 124 ? 12.835 -18.096 -17.159 1.00 88.56 124 LEU A C 1
ATOM 950 O O . LEU A 1 124 ? 13.814 -18.316 -17.871 1.00 88.56 124 LEU A O 1
ATOM 954 N N . VAL A 1 125 ? 11.771 -18.903 -17.143 1.00 88.88 125 VAL A N 1
ATOM 955 C CA . VAL A 1 125 ? 11.623 -20.071 -18.028 1.00 88.88 125 VAL A CA 1
ATOM 956 C C . VAL A 1 125 ? 11.368 -19.638 -19.475 1.00 88.88 125 VAL A C 1
ATOM 958 O O . VAL A 1 125 ? 11.916 -20.237 -20.398 1.00 88.88 125 VAL A O 1
ATOM 961 N N . LEU A 1 126 ? 10.572 -18.589 -19.688 1.00 86.88 126 LEU A N 1
ATOM 962 C CA . LEU A 1 126 ? 10.260 -18.062 -21.019 1.00 86.88 126 LEU A CA 1
ATOM 963 C C . LEU A 1 126 ? 11.402 -17.240 -21.630 1.00 86.88 126 LEU A C 1
ATOM 965 O O . LEU A 1 126 ? 11.536 -17.235 -22.849 1.00 86.88 126 LEU A O 1
ATOM 969 N N . ASP A 1 127 ? 12.227 -16.581 -20.812 1.00 71.81 127 ASP A N 1
ATOM 970 C CA . ASP A 1 127 ? 13.398 -15.792 -21.236 1.00 71.81 127 ASP A CA 1
ATOM 971 C C . ASP A 1 127 ? 14.704 -16.628 -21.260 1.00 71.81 127 ASP A C 1
ATOM 973 O O . ASP A 1 127 ? 15.782 -16.175 -21.660 1.00 71.81 127 ASP A O 1
ATOM 977 N N . TRP A 1 128 ? 14.596 -17.922 -20.930 1.00 56.22 128 TRP A N 1
ATOM 978 C CA . TRP A 1 128 ? 15.621 -18.949 -21.153 1.00 56.22 128 TRP A CA 1
ATOM 979 C C . TRP A 1 128 ? 16.181 -19.031 -22.600 1.00 56.22 128 TRP A C 1
ATOM 981 O O . TRP A 1 128 ? 17.370 -19.338 -22.747 1.00 56.22 128 TRP A O 1
ATOM 991 N N . PRO A 1 129 ? 15.441 -18.717 -23.691 1.00 57.72 129 PRO A N 1
ATOM 992 C CA . PRO A 1 129 ? 15.959 -18.817 -25.060 1.00 57.72 129 PRO A CA 1
ATOM 993 C C . PRO A 1 129 ? 17.090 -17.832 -25.391 1.00 57.72 129 PRO A C 1
ATOM 995 O O . PRO A 1 129 ? 17.814 -18.043 -26.368 1.00 57.72 129 PRO A O 1
ATOM 998 N N . ASN A 1 130 ? 17.275 -16.759 -24.614 1.00 58.31 130 ASN A N 1
ATOM 999 C CA . ASN A 1 130 ? 18.223 -15.696 -24.966 1.00 58.31 130 ASN A CA 1
ATOM 1000 C C . ASN A 1 130 ? 19.659 -15.937 -24.469 1.00 58.31 130 ASN A C 1
ATOM 1002 O O . ASN A 1 130 ? 20.591 -15.300 -24.961 1.00 58.31 130 ASN A O 1
ATOM 1006 N N . ARG A 1 131 ? 19.894 -16.913 -23.578 1.00 55.62 131 ARG A N 1
ATOM 1007 C CA . ARG A 1 131 ? 21.250 -17.227 -23.075 1.00 55.62 131 ARG A CA 1
ATOM 1008 C C . ARG A 1 131 ? 22.046 -18.209 -23.937 1.00 55.62 131 ARG A C 1
ATOM 1010 O O . ARG A 1 131 ? 23.250 -18.346 -23.737 1.00 55.62 131 ARG A O 1
ATOM 1017 N N . ALA A 1 132 ? 21.426 -18.842 -24.932 1.00 57.06 132 ALA A N 1
ATOM 1018 C CA . ALA A 1 132 ? 22.111 -19.786 -25.819 1.00 57.06 132 ALA A CA 1
ATOM 1019 C C . ALA A 1 132 ? 22.832 -19.132 -27.022 1.00 57.06 132 ALA A C 1
ATOM 1021 O O . ALA A 1 132 ? 23.491 -19.836 -27.781 1.00 57.06 132 ALA A O 1
ATOM 1022 N N . ARG A 1 133 ? 22.742 -17.804 -27.221 1.00 58.59 133 ARG A N 1
ATOM 1023 C CA . ARG A 1 133 ? 23.261 -17.120 -28.431 1.00 58.59 133 ARG A CA 1
ATOM 1024 C C . ARG A 1 133 ? 24.508 -16.241 -28.249 1.00 58.59 133 ARG A C 1
ATOM 1026 O O . ARG A 1 133 ? 24.868 -15.533 -29.181 1.00 58.59 133 ARG A O 1
ATOM 1033 N N . GLY A 1 134 ? 25.187 -16.278 -27.099 1.00 55.72 134 GLY A N 1
ATOM 1034 C CA . GLY A 1 134 ? 26.229 -15.280 -26.797 1.00 55.72 134 GLY A CA 1
ATOM 1035 C C . GLY A 1 134 ? 27.598 -15.773 -26.340 1.00 55.72 134 GLY A C 1
ATOM 1036 O O . GLY A 1 134 ? 28.545 -14.996 -26.414 1.00 55.72 134 GLY A O 1
ATOM 1037 N N . TRP A 1 135 ? 27.767 -17.023 -25.892 1.00 55.00 135 TRP A N 1
ATOM 1038 C CA . TRP A 1 135 ? 29.103 -17.494 -25.507 1.00 55.00 135 TRP A CA 1
ATOM 1039 C C . TRP A 1 135 ? 29.850 -18.025 -26.728 1.00 55.00 135 TRP A C 1
ATOM 1041 O O . TRP A 1 135 ? 30.031 -19.225 -26.918 1.00 55.00 135 TRP A O 1
ATOM 1051 N N . SER A 1 136 ? 30.276 -17.095 -27.582 1.00 61.56 136 SER A N 1
ATOM 1052 C CA . SER A 1 136 ? 31.467 -17.335 -28.387 1.00 61.56 136 SER A CA 1
ATOM 1053 C C . SER A 1 136 ? 32.639 -17.250 -27.410 1.00 61.56 136 SER A C 1
ATOM 1055 O O . SER A 1 136 ? 32.902 -16.148 -26.922 1.00 61.56 136 SER A O 1
ATOM 1057 N N . PRO A 1 137 ? 33.329 -18.356 -27.065 1.00 64.88 137 PRO A N 1
ATOM 1058 C CA . PRO A 1 137 ? 34.600 -18.227 -26.366 1.00 64.88 137 PRO A CA 1
ATOM 1059 C C . PRO A 1 137 ? 35.464 -17.248 -27.172 1.00 64.88 137 PRO A C 1
ATOM 1061 O O . PRO A 1 137 ? 35.374 -17.268 -28.408 1.00 64.88 137 PRO A O 1
ATOM 1064 N N . PRO A 1 138 ? 36.246 -16.367 -26.522 1.00 58.88 138 PRO A N 1
ATOM 1065 C CA . PRO A 1 138 ? 37.112 -15.444 -27.235 1.00 58.88 138 PRO A CA 1
ATOM 1066 C C . PRO A 1 138 ? 37.949 -16.269 -28.208 1.00 58.88 138 PRO A C 1
ATOM 1068 O O . PRO A 1 138 ? 38.800 -17.060 -27.801 1.00 58.88 138 PRO A O 1
ATOM 1071 N N . ARG A 1 139 ? 37.658 -16.144 -29.509 1.00 54.53 139 ARG A N 1
ATOM 1072 C CA . ARG A 1 139 ? 38.555 -16.654 -30.534 1.00 54.53 139 ARG A CA 1
ATOM 1073 C C . ARG A 1 139 ? 39.811 -15.835 -30.325 1.00 54.53 139 ARG A C 1
ATOM 1075 O O . ARG A 1 139 ? 39.791 -14.627 -30.544 1.00 54.53 139 ARG A O 1
ATOM 1082 N N . CYS A 1 140 ? 40.860 -16.470 -29.819 1.00 51.28 140 CYS A N 1
ATOM 1083 C CA . CYS A 1 140 ? 42.186 -15.890 -29.803 1.00 51.28 140 CYS A CA 1
ATOM 1084 C C . CYS A 1 140 ? 42.531 -15.555 -31.257 1.00 51.28 140 CYS A C 1
ATOM 1086 O O . CYS A 1 140 ? 42.970 -16.418 -32.015 1.00 51.28 140 CYS A O 1
ATOM 1088 N N . CYS A 1 141 ? 42.261 -14.318 -31.668 1.00 48.75 141 CYS A N 1
ATOM 1089 C CA . CYS A 1 141 ? 42.771 -13.758 -32.902 1.00 48.75 141 CYS A CA 1
ATOM 1090 C C . CYS A 1 141 ? 44.277 -13.609 -32.707 1.00 48.75 141 CYS A C 1
ATOM 1092 O O . CYS A 1 141 ? 44.754 -12.583 -32.232 1.00 48.75 141 CYS A O 1
ATOM 1094 N N . CYS A 1 142 ? 45.030 -14.656 -33.033 1.00 47.38 142 CYS A N 1
ATOM 1095 C CA . CYS A 1 142 ? 46.430 -14.487 -33.373 1.00 47.38 142 CYS A CA 1
ATOM 1096 C C . CYS A 1 142 ? 46.472 -13.723 -34.704 1.00 47.38 142 CYS A C 1
ATOM 1098 O O . CYS A 1 142 ? 45.947 -14.237 -35.695 1.00 47.38 142 CYS A O 1
ATOM 1100 N N . PRO A 1 143 ? 47.069 -12.523 -34.770 1.00 51.72 143 PRO A N 1
ATOM 1101 C CA . PRO A 1 143 ? 47.361 -11.902 -36.050 1.00 51.72 143 PRO A CA 1
ATOM 1102 C C . PRO A 1 143 ? 48.460 -12.734 -36.723 1.00 51.72 143 PRO A C 1
ATOM 1104 O O . PRO A 1 143 ? 49.624 -12.680 -36.331 1.00 51.72 143 PRO A O 1
ATOM 1107 N N . SER A 1 144 ? 48.087 -13.573 -37.692 1.00 51.06 144 SER A N 1
ATOM 1108 C CA . SER A 1 144 ? 49.051 -14.288 -38.527 1.00 51.06 144 SER A CA 1
ATOM 1109 C C . SER A 1 144 ? 49.457 -13.415 -39.710 1.00 51.06 144 SER A C 1
ATOM 1111 O O . SER A 1 144 ? 48.629 -13.137 -40.578 1.00 51.06 144 SER A O 1
ATOM 1113 N N . THR A 1 145 ? 50.737 -13.065 -39.797 1.00 53.31 145 THR A N 1
ATOM 1114 C CA . THR A 1 145 ? 51.383 -12.645 -41.056 1.00 53.31 145 THR A CA 1
ATOM 1115 C C . THR A 1 145 ? 52.504 -13.582 -41.497 1.00 53.31 145 THR A C 1
ATOM 1117 O O . THR A 1 145 ? 53.171 -13.314 -42.490 1.00 53.31 145 THR A O 1
ATOM 1120 N N . SER A 1 146 ? 52.683 -14.735 -40.851 1.00 55.94 146 SER A N 1
ATOM 1121 C CA . SER A 1 146 ? 53.489 -15.810 -41.429 1.00 55.94 146 SER A CA 1
ATOM 1122 C C . SER A 1 146 ? 52.921 -17.176 -41.054 1.00 55.94 146 SER A C 1
ATOM 1124 O O . SER A 1 146 ? 52.481 -17.418 -39.930 1.00 55.94 146 SER A O 1
ATOM 1126 N N . GLY A 1 147 ? 52.800 -18.029 -42.069 1.00 55.34 147 GLY A N 1
ATOM 1127 C CA . GLY A 1 147 ? 52.058 -19.279 -42.012 1.00 55.34 147 GLY A CA 1
ATOM 1128 C C . GLY A 1 147 ? 52.661 -20.321 -41.074 1.00 55.34 147 GLY A C 1
ATOM 1129 O O . GLY A 1 147 ? 53.838 -20.284 -40.732 1.00 55.34 147 GLY A O 1
ATOM 1130 N N . SER A 1 148 ? 51.824 -21.313 -40.762 1.00 59.69 148 SER A N 1
ATOM 1131 C CA . SER A 1 148 ? 52.112 -22.569 -40.051 1.00 59.69 148 SER A CA 1
ATOM 1132 C C . SER A 1 148 ? 52.109 -22.530 -38.514 1.00 59.69 148 SER A C 1
ATOM 1134 O O . SER A 1 148 ? 53.147 -22.483 -37.873 1.00 59.69 148 SER A O 1
ATOM 1136 N N . CYS A 1 149 ? 50.925 -22.701 -37.903 1.00 46.69 149 CYS A N 1
ATOM 1137 C CA . CYS A 1 149 ? 50.807 -23.510 -36.677 1.00 46.69 149 CYS A CA 1
ATOM 1138 C C . CYS A 1 149 ? 49.361 -23.942 -36.361 1.00 46.69 149 CYS A C 1
ATOM 1140 O O . CYS A 1 149 ? 48.832 -23.702 -35.282 1.00 46.69 149 CYS A O 1
ATOM 1142 N N . CYS A 1 150 ? 48.706 -24.637 -37.295 1.00 51.41 150 CYS A N 1
ATOM 1143 C CA . CYS A 1 150 ? 47.631 -25.563 -36.932 1.00 51.41 150 CYS A CA 1
ATOM 1144 C C . CYS A 1 150 ? 48.264 -26.93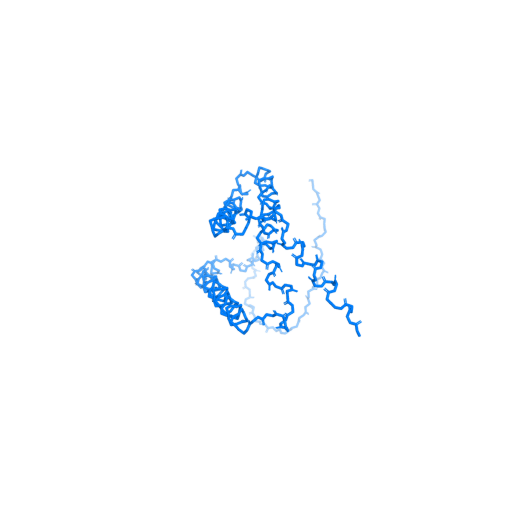1 -36.645 1.00 51.41 150 CYS A C 1
ATOM 1146 O O . CYS A 1 150 ? 48.343 -27.786 -37.525 1.00 51.41 150 CYS A O 1
ATOM 1148 N N . ARG A 1 151 ? 48.743 -27.151 -35.416 1.00 48.28 151 ARG A N 1
ATOM 1149 C CA . ARG A 1 151 ? 49.016 -28.505 -34.911 1.00 48.28 151 ARG A CA 1
ATOM 1150 C C . ARG A 1 151 ? 48.110 -28.791 -33.718 1.00 48.28 151 ARG A C 1
ATOM 1152 O O . ARG A 1 151 ? 48.355 -28.331 -32.613 1.00 48.28 151 ARG A O 1
ATOM 1159 N N . ARG A 1 152 ? 47.039 -29.531 -34.024 1.00 50.34 152 ARG A N 1
ATOM 1160 C CA . ARG A 1 152 ? 46.385 -30.573 -33.215 1.00 50.34 152 ARG A CA 1
ATOM 1161 C C . ARG A 1 152 ? 46.790 -30.564 -31.730 1.00 50.34 152 ARG A C 1
ATOM 1163 O O . ARG A 1 152 ? 47.811 -31.131 -31.358 1.00 50.34 152 ARG A O 1
ATOM 1170 N N . TRP A 1 153 ? 45.962 -29.929 -30.904 1.00 43.88 153 TRP A N 1
ATOM 1171 C CA . TRP A 1 153 ? 46.117 -29.883 -29.451 1.00 43.88 153 TRP A CA 1
ATOM 1172 C C . TRP A 1 153 ? 45.624 -31.207 -28.844 1.00 43.88 153 TRP A C 1
ATOM 1174 O O . TRP A 1 153 ? 44.422 -31.442 -28.737 1.00 43.88 153 TRP A O 1
ATOM 1184 N N . SER A 1 154 ? 46.554 -32.092 -28.492 1.00 53.22 154 SER A N 1
ATOM 1185 C CA . SER A 1 154 ? 46.322 -33.181 -27.534 1.00 53.22 154 SER A CA 1
ATOM 1186 C C . SER A 1 154 ? 46.694 -32.648 -26.147 1.00 53.22 154 SER A C 1
ATOM 1188 O O . SER A 1 154 ? 47.766 -32.050 -26.033 1.00 53.22 154 SER A O 1
ATOM 1190 N N . PRO A 1 155 ? 45.878 -32.818 -25.092 1.00 51.69 155 PRO A N 1
ATOM 1191 C CA . PRO A 1 155 ? 46.216 -32.260 -23.794 1.00 51.69 155 PRO A CA 1
ATOM 1192 C C . PRO A 1 155 ? 47.261 -33.145 -23.107 1.00 51.69 155 PRO A C 1
ATOM 1194 O O . PRO A 1 155 ? 47.105 -34.368 -23.070 1.00 51.69 155 PRO A O 1
ATOM 1197 N N . PRO A 1 156 ? 48.259 -32.535 -22.453 1.00 54.75 156 PRO A N 1
ATOM 1198 C CA . PRO A 1 156 ? 48.681 -33.080 -21.185 1.00 54.75 156 PRO A CA 1
ATOM 1199 C C . PRO A 1 156 ? 48.576 -32.035 -20.078 1.00 54.75 156 PRO A C 1
ATOM 1201 O O . PRO A 1 156 ? 48.839 -30.845 -20.231 1.00 54.75 156 PRO A O 1
ATOM 1204 N N . ALA A 1 157 ? 48.135 -32.564 -18.948 1.00 53.12 157 ALA A N 1
ATOM 1205 C CA . ALA A 1 157 ? 48.270 -32.076 -17.595 1.00 53.12 157 ALA A CA 1
ATOM 1206 C C . ALA A 1 157 ? 49.289 -30.936 -17.354 1.00 53.12 157 ALA A C 1
ATOM 1208 O O . ALA A 1 157 ? 50.469 -31.049 -17.665 1.00 53.12 157 ALA A O 1
ATOM 1209 N N . ARG A 1 158 ? 48.807 -29.957 -16.574 1.00 55.03 158 ARG A N 1
ATOM 1210 C CA . ARG A 1 158 ? 49.540 -29.052 -15.666 1.00 55.03 158 ARG A CA 1
ATOM 1211 C C . ARG A 1 158 ? 50.288 -27.860 -16.286 1.00 55.03 158 ARG A C 1
ATOM 1213 O O . ARG A 1 158 ? 51.395 -27.963 -16.784 1.00 55.03 158 ARG A O 1
ATOM 1220 N N . ALA A 1 159 ? 49.698 -26.695 -16.008 1.00 50.06 159 ALA A N 1
ATOM 1221 C CA . ALA A 1 159 ? 50.340 -25.526 -15.403 1.00 50.06 159 ALA A CA 1
ATOM 1222 C C . ALA A 1 159 ? 51.568 -24.911 -16.099 1.00 50.06 159 ALA A C 1
ATOM 1224 O O . ALA A 1 159 ? 52.686 -25.369 -15.893 1.00 50.06 159 ALA A O 1
ATOM 1225 N N . ARG A 1 160 ? 51.381 -23.718 -16.683 1.00 49.47 160 ARG A N 1
ATOM 1226 C CA . ARG A 1 160 ? 52.017 -22.475 -16.195 1.00 49.47 160 ARG A CA 1
ATOM 1227 C C . ARG A 1 160 ? 51.418 -21.260 -16.912 1.00 49.47 160 ARG A C 1
ATOM 1229 O O . ARG A 1 160 ? 51.656 -21.047 -18.092 1.00 49.47 160 ARG A O 1
ATOM 1236 N N . CYS A 1 161 ? 50.625 -20.466 -16.192 1.00 50.22 161 CYS A N 1
ATOM 1237 C CA . CYS A 1 161 ? 50.233 -19.133 -16.640 1.00 50.22 161 CYS A CA 1
ATOM 1238 C C . CYS A 1 161 ? 51.409 -18.198 -16.340 1.00 50.22 161 CYS A C 1
ATOM 1240 O O . CYS A 1 161 ? 51.582 -17.726 -15.214 1.00 50.22 161 CYS A O 1
ATOM 1242 N N . GLU A 1 162 ? 52.290 -18.037 -17.321 1.00 48.38 162 GLU A N 1
ATOM 1243 C CA . GLU A 1 162 ? 53.481 -17.212 -17.201 1.00 48.38 162 GLU A CA 1
ATOM 1244 C C . GLU A 1 162 ? 53.125 -15.762 -17.547 1.00 48.38 162 GLU A C 1
ATOM 1246 O O . GLU A 1 162 ? 53.022 -15.365 -18.705 1.00 48.38 162 GLU A O 1
ATOM 1251 N N . ARG A 1 163 ? 52.908 -14.963 -16.494 1.00 52.81 163 ARG A N 1
ATOM 1252 C CA . ARG A 1 163 ? 52.995 -13.500 -16.536 1.00 52.81 163 ARG A CA 1
ATOM 1253 C C . ARG A 1 163 ? 54.284 -13.113 -17.254 1.00 52.81 163 ARG A C 1
ATOM 1255 O O . ARG A 1 163 ? 55.346 -13.317 -16.674 1.00 52.81 163 ARG A O 1
ATOM 1262 N N . ARG A 1 164 ? 54.212 -12.491 -18.430 1.00 49.72 164 ARG A N 1
ATOM 1263 C CA . ARG A 1 164 ? 55.216 -11.523 -18.908 1.00 49.72 164 ARG A CA 1
ATOM 1264 C C . ARG A 1 164 ? 54.719 -10.847 -20.193 1.00 49.72 164 ARG A C 1
ATOM 1266 O O . ARG A 1 164 ? 54.484 -11.517 -21.186 1.00 49.72 164 ARG A O 1
ATOM 1273 N N . ARG A 1 165 ? 54.694 -9.508 -20.151 1.00 52.78 165 ARG A N 1
ATOM 1274 C CA . ARG A 1 165 ? 54.669 -8.550 -21.278 1.00 52.78 165 ARG A CA 1
ATOM 1275 C C . ARG A 1 165 ? 53.326 -8.275 -21.970 1.00 52.78 165 ARG A C 1
ATOM 1277 O O . ARG A 1 165 ? 53.116 -8.666 -23.108 1.00 52.78 165 ARG A O 1
ATOM 1284 N N . CYS A 1 166 ? 52.523 -7.419 -21.346 1.00 47.72 166 CYS A N 1
ATOM 1285 C CA . CYS A 1 166 ? 51.871 -6.324 -22.072 1.00 47.72 166 CYS A CA 1
ATOM 1286 C C . CYS A 1 166 ? 52.250 -5.029 -21.355 1.00 47.72 166 CYS A C 1
ATOM 1288 O O . CYS A 1 166 ? 51.442 -4.425 -20.662 1.00 47.72 166 CYS A O 1
ATOM 1290 N N . ASP A 1 167 ? 53.531 -4.684 -21.456 1.00 48.72 167 ASP A N 1
ATOM 1291 C CA . ASP A 1 167 ? 54.015 -3.349 -21.148 1.00 48.72 167 ASP A CA 1
ATOM 1292 C C . ASP A 1 167 ? 54.608 -2.783 -22.448 1.00 48.72 167 ASP A C 1
ATOM 1294 O O . ASP A 1 167 ? 55.413 -3.447 -23.106 1.00 48.72 167 ASP A O 1
ATOM 1298 N N . GLN A 1 168 ? 54.183 -1.558 -22.758 1.00 49.50 168 GLN A N 1
ATOM 1299 C CA . GLN A 1 168 ? 54.791 -0.564 -23.652 1.00 49.50 168 GLN A CA 1
ATOM 1300 C C . GLN A 1 168 ? 54.660 -0.749 -25.176 1.00 49.50 168 GLN A C 1
ATOM 1302 O O . GLN A 1 168 ? 55.399 -1.505 -25.803 1.00 49.50 168 GLN A O 1
ATOM 1307 N N . ARG A 1 169 ? 53.866 0.129 -25.808 1.00 40.66 169 ARG A N 1
ATOM 1308 C CA . ARG A 1 169 ? 54.415 1.384 -26.364 1.00 40.66 169 ARG A CA 1
ATOM 1309 C C . ARG A 1 169 ? 53.317 2.387 -26.772 1.00 40.66 169 ARG A C 1
ATOM 1311 O O . ARG A 1 169 ? 52.371 1.984 -27.443 1.00 40.66 169 ARG A O 1
ATOM 1318 N N . PRO A 1 170 ? 53.469 3.674 -26.415 1.00 55.62 170 PRO A N 1
ATOM 1319 C CA . PRO A 1 170 ? 52.767 4.786 -27.046 1.00 55.62 170 PRO A CA 1
ATOM 1320 C C . PRO A 1 170 ? 53.471 5.200 -28.351 1.00 55.62 170 PRO A C 1
ATOM 1322 O O . PRO A 1 170 ? 54.694 5.061 -28.463 1.00 55.62 170 PRO A O 1
ATOM 1325 N N . VAL A 1 171 ? 52.702 5.731 -29.303 1.00 54.41 171 VAL A N 1
ATOM 1326 C CA . VAL A 1 171 ? 53.184 6.645 -30.351 1.00 54.41 171 VAL A CA 1
ATOM 1327 C C . VAL A 1 171 ? 52.299 7.875 -30.304 1.00 54.41 171 VAL A C 1
ATOM 1329 O O . VAL A 1 171 ? 51.064 7.676 -30.293 1.00 54.41 171 VAL A O 1
#

Secondary structure (DSSP, 8-state):
--HHHHHHHHHHHHHT-GGGHHHHSHHHHHHHHHHHHHHHHHHHHHHHHTTT-HHHHHHHHHHHHHHHHHHHHHHHHHHHHHHSS-GGGS-HHHHHHHHHHHHHHHHHHHHHHHHHHHHHHHHHHHSGGGGGG-----------SS-------------------------

pLDDT: mean 75.78, std 16.22, range [40.66, 94.75]

Radius of gyratio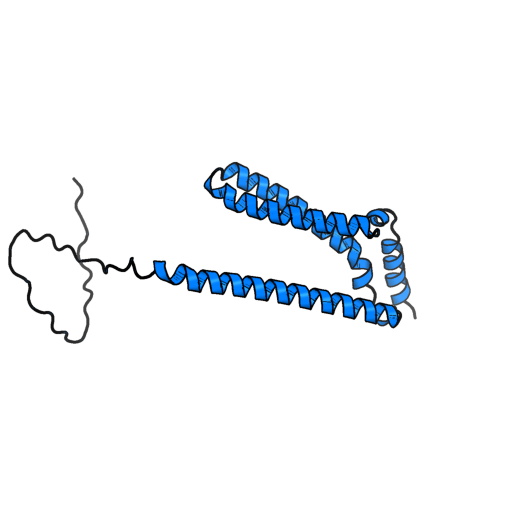n: 31.93 Å; chains: 1; bounding box: 71×47×85 Å

Foldseek 3Di:
DDPVCVVVVVVVVVLVPVVLVCLQDPVNLVVLVVLLVVLVVQLVVLVVCCVPDVVVSVVSNVVSVVVNVVSVVSNCSNCVSLVPDDPVPDDPVSVVVVVVVVVVVVVVVVVVVVVVVVVVVVCCVVCVVPVVPDPPPPPPPDPDPDDDDPDDDDDDDDDDPDDDDPDDDDD